Protein AF-A0A3D3DSV7-F1 (afdb_monomer_lite)

pLDDT: mean 92.43, std 11.94, range [48.28, 98.88]

Structure (mmCIF, N/CA/C/O backbone):
data_AF-A0A3D3DSV7-F1
#
_entry.id   AF-A0A3D3DSV7-F1
#
loop_
_atom_site.group_PDB
_atom_site.id
_atom_site.type_symbol
_atom_site.label_atom_id
_atom_site.label_alt_id
_atom_site.label_comp_id
_atom_site.label_asym_id
_atom_site.label_entity_id
_atom_site.label_seq_id
_atom_site.pdbx_PDB_ins_code
_atom_site.Cartn_x
_atom_site.Cartn_y
_atom_site.Cartn_z
_atom_site.occupancy
_atom_site.B_iso_or_equiv
_atom_site.auth_seq_id
_atom_site.auth_comp_id
_atom_site.auth_asym_id
_atom_site.auth_atom_id
_atom_site.pdbx_PDB_model_num
ATOM 1 N N . MET A 1 1 ? 9.901 -4.842 10.813 1.00 80.31 1 MET A N 1
ATOM 2 C CA . MET A 1 1 ? 9.740 -5.237 9.402 1.00 80.31 1 MET A CA 1
ATOM 3 C C . MET A 1 1 ? 8.254 -5.266 9.083 1.00 80.31 1 MET A C 1
ATOM 5 O O . MET A 1 1 ? 7.491 -5.670 9.958 1.00 80.31 1 MET A O 1
ATOM 9 N N . SER A 1 2 ? 7.849 -4.771 7.911 1.00 96.88 2 SER A N 1
ATOM 10 C CA . SER A 1 2 ? 6.455 -4.800 7.443 1.00 96.88 2 SER A CA 1
ATOM 11 C C . SER A 1 2 ? 5.916 -6.231 7.399 1.00 96.88 2 SER A C 1
ATOM 13 O O . SER A 1 2 ? 6.693 -7.173 7.271 1.00 96.88 2 SER A O 1
ATOM 15 N N . ALA A 1 3 ? 4.599 -6.402 7.517 1.00 98.25 3 ALA A N 1
ATOM 16 C CA . ALA A 1 3 ? 3.982 -7.725 7.399 1.00 98.25 3 ALA A CA 1
ATOM 17 C C . ALA A 1 3 ? 4.070 -8.256 5.963 1.00 98.25 3 ALA A C 1
ATOM 19 O O . ALA A 1 3 ? 4.270 -9.447 5.754 1.00 98.25 3 ALA A O 1
ATOM 20 N N . ILE A 1 4 ? 3.939 -7.355 4.988 1.00 98.44 4 ILE A N 1
ATOM 21 C CA . ILE A 1 4 ? 4.218 -7.616 3.579 1.00 98.44 4 ILE A CA 1
ATOM 22 C C . ILE A 1 4 ? 5.145 -6.508 3.090 1.00 98.44 4 ILE A C 1
ATOM 24 O O . ILE A 1 4 ? 4.829 -5.324 3.228 1.00 98.44 4 ILE A O 1
ATOM 28 N N . LEU A 1 5 ? 6.281 -6.901 2.526 1.00 97.75 5 LEU A N 1
ATOM 29 C CA . LEU A 1 5 ? 7.238 -6.017 1.880 1.00 97.75 5 LEU A CA 1
ATOM 30 C C . LEU A 1 5 ? 7.369 -6.458 0.420 1.00 97.75 5 LEU A C 1
ATOM 32 O O . LEU A 1 5 ? 7.731 -7.601 0.158 1.00 97.75 5 LEU A O 1
ATOM 36 N N . LEU A 1 6 ? 7.025 -5.566 -0.506 1.00 96.81 6 LEU A N 1
ATOM 37 C CA . LEU A 1 6 ? 7.372 -5.685 -1.919 1.00 96.81 6 LEU A CA 1
ATOM 38 C C . LEU A 1 6 ? 8.584 -4.787 -2.119 1.00 96.81 6 LEU A C 1
ATOM 40 O O . LEU A 1 6 ? 8.454 -3.563 -2.130 1.00 96.81 6 LEU A O 1
ATOM 44 N N . GLU A 1 7 ? 9.752 -5.401 -2.195 1.00 94.06 7 GLU A N 1
ATOM 45 C CA . GLU A 1 7 ? 11.023 -4.728 -2.411 1.00 94.06 7 GLU A CA 1
ATOM 46 C C . GLU A 1 7 ? 11.761 -5.435 -3.545 1.00 94.06 7 GLU A C 1
ATOM 48 O O . GLU A 1 7 ? 11.575 -6.627 -3.793 1.00 94.06 7 GLU A O 1
ATOM 53 N N . ASP A 1 8 ? 12.554 -4.655 -4.256 1.00 92.50 8 ASP A N 1
ATOM 54 C CA . ASP A 1 8 ? 13.551 -5.098 -5.210 1.00 92.50 8 ASP A CA 1
ATOM 55 C C . ASP A 1 8 ? 14.658 -4.048 -5.243 1.00 92.50 8 ASP A C 1
ATOM 57 O O . ASP A 1 8 ? 14.450 -2.880 -4.887 1.00 92.50 8 ASP A O 1
ATOM 61 N N . ASP A 1 9 ? 15.861 -4.459 -5.629 1.00 90.56 9 ASP A N 1
ATOM 62 C CA . ASP A 1 9 ? 16.954 -3.521 -5.814 1.00 90.56 9 ASP A CA 1
ATOM 63 C C . ASP A 1 9 ? 18.007 -4.048 -6.786 1.00 90.56 9 ASP A C 1
ATOM 65 O O . ASP A 1 9 ? 18.220 -5.247 -6.926 1.00 90.56 9 ASP A O 1
ATOM 69 N N . ALA A 1 10 ? 18.703 -3.119 -7.437 1.00 87.62 10 ALA A N 1
ATOM 70 C CA . ALA A 1 10 ? 19.840 -3.413 -8.306 1.00 87.62 10 ALA A CA 1
ATOM 71 C C . ALA A 1 10 ? 21.116 -2.693 -7.830 1.00 87.62 10 ALA A C 1
ATOM 73 O O . ALA A 1 10 ? 21.929 -2.261 -8.648 1.00 87.62 10 ALA A O 1
ATOM 74 N N . ARG A 1 11 ? 21.256 -2.471 -6.512 1.00 88.12 11 ARG A N 1
ATOM 75 C CA . ARG A 1 11 ? 22.344 -1.651 -5.938 1.00 88.12 11 ARG A CA 1
ATOM 76 C C . ARG A 1 11 ? 22.961 -2.227 -4.666 1.00 88.12 11 ARG A C 1
ATOM 78 O O . ARG A 1 11 ? 24.146 -2.012 -4.433 1.00 88.12 11 ARG A O 1
ATOM 85 N N . GLY A 1 12 ? 22.155 -2.851 -3.815 1.00 90.44 12 GLY A N 1
ATOM 86 C CA . GLY A 1 12 ? 22.557 -3.424 -2.535 1.00 90.44 12 GLY A CA 1
ATOM 87 C C . GLY A 1 12 ? 22.508 -4.945 -2.574 1.00 90.44 12 GLY A C 1
ATOM 88 O O . GLY A 1 12 ? 23.561 -5.579 -2.589 1.00 90.44 12 GLY A O 1
ATOM 89 N N . TRP A 1 13 ? 21.300 -5.512 -2.592 1.00 93.25 13 TRP A N 1
ATOM 90 C CA . TRP A 1 13 ? 21.070 -6.958 -2.584 1.00 93.25 13 TRP A CA 1
AT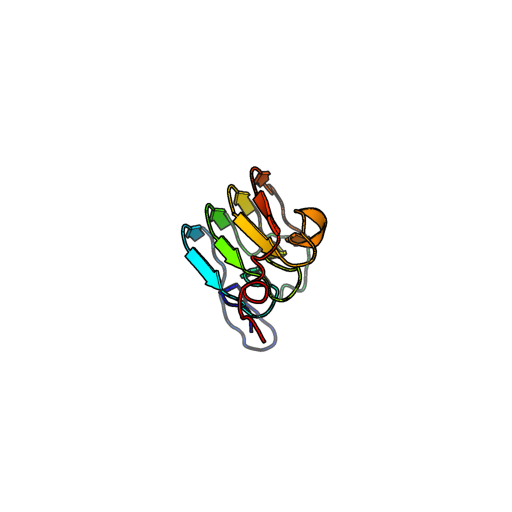OM 91 C C . TRP A 1 13 ? 21.026 -7.570 -3.983 1.00 93.25 13 TRP A C 1
ATOM 93 O O . TRP A 1 13 ? 21.258 -8.768 -4.113 1.00 93.25 13 TRP A O 1
ATOM 103 N N . PHE A 1 14 ? 20.805 -6.759 -5.026 1.00 91.38 14 PHE A N 1
ATOM 104 C CA . PHE A 1 14 ? 20.686 -7.228 -6.414 1.00 91.38 14 PHE A CA 1
ATOM 105 C C . PHE A 1 14 ? 19.565 -8.267 -6.593 1.00 91.38 14 PHE A C 1
ATOM 107 O O . PHE A 1 14 ? 19.711 -9.254 -7.317 1.00 91.38 14 PHE A O 1
ATOM 114 N N . GLU A 1 15 ? 18.433 -8.035 -5.933 1.00 92.38 15 GLU A N 1
ATOM 115 C CA . GLU A 1 15 ? 17.262 -8.902 -5.978 1.00 92.38 15 GLU A CA 1
ATOM 116 C C . GLU A 1 15 ? 16.229 -8.375 -6.973 1.00 92.38 15 GLU A C 1
ATOM 118 O O . GLU A 1 15 ? 15.725 -7.255 -6.865 1.00 92.38 15 GLU A O 1
ATOM 123 N N . SER A 1 16 ? 15.873 -9.213 -7.946 1.00 90.31 16 SER A N 1
ATOM 124 C CA . SER A 1 16 ? 14.741 -8.947 -8.831 1.00 90.31 16 SER A CA 1
ATOM 125 C C . SER A 1 16 ? 13.422 -9.278 -8.128 1.00 90.31 16 SER A C 1
ATOM 127 O O . SER A 1 16 ? 13.255 -10.404 -7.662 1.00 90.31 16 SER A O 1
ATOM 129 N N . GLY A 1 17 ? 12.453 -8.359 -8.139 1.00 90.38 17 GLY A N 1
ATOM 130 C CA . GLY A 1 17 ? 11.164 -8.553 -7.453 1.00 90.38 17 GLY A CA 1
ATOM 131 C C . GLY A 1 17 ? 9.967 -7.886 -8.134 1.00 90.38 17 GLY A C 1
ATOM 132 O O . GLY A 1 17 ? 8.938 -7.654 -7.503 1.00 90.38 17 GLY A O 1
ATOM 133 N N . CYS A 1 18 ? 10.067 -7.583 -9.431 1.00 93.00 18 CYS A N 1
ATOM 134 C CA . CYS A 1 18 ? 9.019 -6.892 -10.180 1.00 93.00 18 CYS A CA 1
ATOM 135 C C . CYS A 1 18 ? 7.691 -7.684 -10.207 1.00 93.00 18 CYS A C 1
ATOM 137 O O . CYS A 1 18 ? 7.527 -8.646 -10.959 1.00 93.00 18 CYS A O 1
ATOM 139 N N . VAL A 1 19 ? 6.712 -7.247 -9.410 1.00 97.31 19 VAL A N 1
ATOM 140 C CA . VAL A 1 19 ? 5.343 -7.789 -9.390 1.00 97.31 19 VAL A CA 1
ATOM 141 C C . VAL A 1 19 ? 4.453 -7.145 -10.460 1.00 97.31 19 VAL A C 1
ATOM 143 O O . VAL A 1 19 ? 4.392 -5.920 -10.564 1.00 97.31 19 VAL A O 1
ATOM 146 N N . ARG A 1 20 ? 3.722 -7.967 -11.229 1.00 97.19 20 ARG A N 1
ATOM 147 C CA . ARG A 1 20 ? 2.830 -7.514 -12.320 1.00 97.19 20 ARG A CA 1
ATOM 148 C C . ARG A 1 20 ? 1.336 -7.696 -12.073 1.00 97.19 20 ARG A C 1
ATOM 150 O O . ARG A 1 20 ? 0.540 -7.036 -12.730 1.00 97.19 20 ARG A O 1
ATOM 157 N N . ASP A 1 21 ? 0.963 -8.599 -11.174 1.00 98.38 21 ASP A N 1
ATOM 158 C CA . ASP A 1 21 ? -0.412 -8.778 -10.716 1.00 98.38 21 ASP A CA 1
ATOM 159 C C . ASP A 1 21 ? -0.373 -9.450 -9.347 1.00 98.38 21 ASP A C 1
ATOM 161 O O . ASP A 1 21 ? 0.183 -10.539 -9.189 1.00 98.38 21 ASP A O 1
ATOM 165 N N . MET A 1 22 ? -0.924 -8.784 -8.340 1.00 98.38 22 MET A N 1
ATOM 166 C CA . MET A 1 22 ? -1.000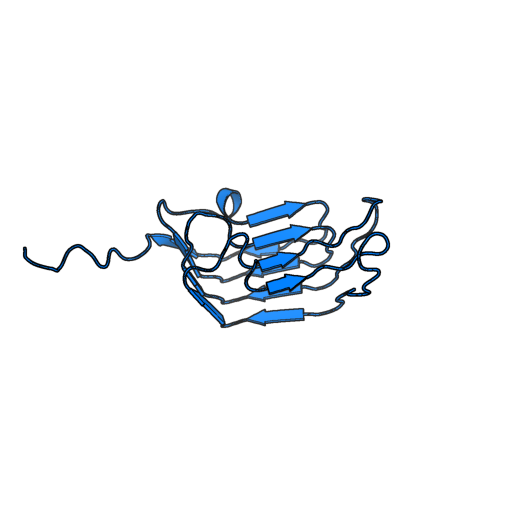 -9.336 -6.995 1.00 98.38 22 MET A CA 1
ATOM 167 C C . MET A 1 22 ? -2.280 -8.889 -6.320 1.00 98.38 22 MET A C 1
ATOM 169 O O . MET A 1 22 ? -2.690 -7.733 -6.393 1.00 98.38 22 MET A O 1
ATOM 173 N N . THR A 1 23 ? -2.890 -9.816 -5.587 1.00 98.88 23 THR A N 1
ATOM 174 C CA . THR A 1 23 ? -4.048 -9.529 -4.752 1.00 98.88 23 THR A CA 1
ATOM 175 C C . THR A 1 23 ? -3.786 -9.937 -3.308 1.00 98.88 23 THR A C 1
ATOM 177 O O . THR A 1 23 ? -3.604 -11.114 -3.012 1.00 98.88 23 THR A O 1
ATOM 180 N N . ILE A 1 24 ? -3.857 -8.964 -2.404 1.00 98.88 24 ILE A N 1
ATOM 181 C CA . ILE A 1 24 ? -3.837 -9.138 -0.952 1.00 98.88 24 ILE A CA 1
ATOM 182 C C . ILE A 1 24 ? -5.268 -8.915 -0.465 1.00 98.88 24 ILE A C 1
ATOM 184 O O . ILE A 1 24 ? -5.762 -7.783 -0.467 1.00 98.88 24 ILE A O 1
ATOM 188 N N . ARG A 1 25 ? -5.965 -9.993 -0.091 1.00 98.81 25 ARG A N 1
ATOM 189 C CA . ARG A 1 25 ? -7.385 -9.919 0.277 1.00 98.81 25 ARG A CA 1
ATOM 190 C C . ARG A 1 25 ? -7.781 -10.769 1.467 1.00 98.81 25 ARG A C 1
ATOM 192 O O . ARG A 1 25 ? -7.263 -11.869 1.626 1.00 98.81 25 ARG A O 1
ATOM 199 N N . ASN A 1 26 ? -8.768 -10.282 2.217 1.00 98.56 26 ASN A N 1
ATOM 200 C CA . ASN A 1 26 ? -9.412 -10.985 3.330 1.00 98.56 26 ASN A CA 1
ATOM 201 C C . ASN A 1 26 ? -8.432 -11.442 4.429 1.00 98.56 26 ASN A C 1
ATOM 203 O O . ASN A 1 26 ? -8.653 -12.467 5.072 1.00 98.56 26 ASN A O 1
ATOM 207 N N . ASN A 1 27 ? -7.352 -10.688 4.647 1.00 98.81 27 ASN A N 1
ATOM 208 C CA . ASN A 1 27 ? -6.379 -10.958 5.706 1.00 98.81 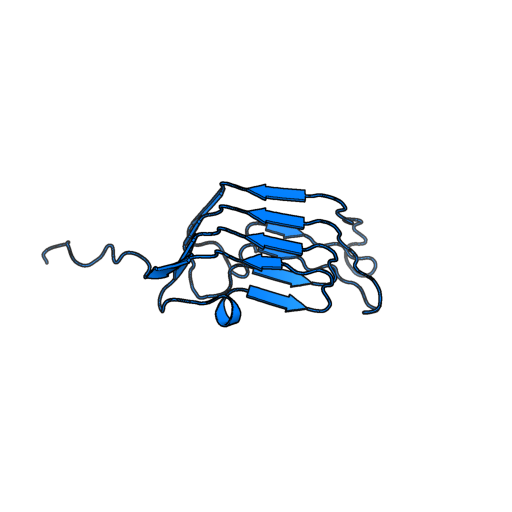27 ASN A CA 1
ATOM 209 C C . ASN A 1 27 ? -6.675 -10.143 6.969 1.00 98.81 27 ASN A C 1
ATOM 211 O O . ASN A 1 27 ? -7.316 -9.092 6.910 1.00 98.81 27 ASN A O 1
ATOM 215 N N . GLN A 1 28 ? -6.138 -10.602 8.102 1.00 98.31 28 GLN A N 1
ATOM 216 C CA . GLN A 1 28 ? -6.108 -9.852 9.359 1.00 98.31 28 GLN A CA 1
ATOM 217 C C . GLN A 1 28 ? -4.663 -9.511 9.733 1.00 98.31 28 GLN A C 1
ATOM 219 O O . GLN A 1 28 ? -3.847 -10.399 9.969 1.00 98.31 28 GLN A O 1
ATOM 224 N N . PHE A 1 29 ? -4.356 -8.221 9.823 1.00 98.38 29 PHE A N 1
ATOM 225 C CA . PHE A 1 29 ? -3.058 -7.709 10.247 1.00 98.38 29 PHE A CA 1
ATOM 226 C C . PHE A 1 29 ? -3.166 -7.159 11.667 1.00 98.38 29 PHE A C 1
ATOM 228 O O . PHE A 1 29 ? -3.626 -6.037 11.886 1.00 98.38 29 PHE A O 1
ATOM 235 N N . ASN A 1 30 ? -2.745 -7.959 12.644 1.00 97.00 30 ASN A N 1
ATOM 236 C CA . ASN A 1 30 ? -2.943 -7.653 14.056 1.00 97.00 30 ASN A CA 1
ATOM 237 C C . ASN A 1 30 ? -1.681 -7.063 14.675 1.00 97.00 30 ASN A C 1
ATOM 239 O O . ASN A 1 30 ? -0.733 -7.781 14.990 1.00 97.00 30 ASN A O 1
ATOM 243 N N . ARG A 1 31 ? -1.692 -5.742 14.884 1.00 95.69 31 ARG A N 1
ATOM 244 C CA . ARG A 1 31 ? -0.606 -4.985 15.516 1.00 95.69 31 ARG A CA 1
ATOM 245 C C . ARG A 1 31 ? 0.739 -5.323 14.870 1.00 95.69 31 ARG A C 1
ATOM 247 O O . ARG A 1 31 ? 1.687 -5.665 15.576 1.00 95.69 31 ARG A O 1
ATOM 254 N N . CYS A 1 32 ? 0.829 -5.257 13.546 1.00 97.25 32 CYS A N 1
ATOM 255 C CA . CYS A 1 32 ? 2.090 -5.413 12.816 1.00 97.25 32 CYS A CA 1
ATOM 256 C C . CYS A 1 32 ? 2.981 -4.165 12.980 1.00 97.25 32 CYS A C 1
ATOM 258 O O . CYS A 1 32 ? 2.538 -3.142 13.504 1.00 97.25 32 CYS A O 1
ATOM 260 N N . ALA A 1 33 ? 4.249 -4.246 12.564 1.00 96.94 33 ALA A N 1
ATOM 261 C CA . ALA A 1 33 ? 5.055 -3.037 12.395 1.00 96.94 33 ALA A CA 1
ATOM 262 C C . ALA A 1 33 ? 4.564 -2.243 11.174 1.00 96.94 33 ALA A C 1
ATOM 264 O O . ALA A 1 33 ? 3.946 -2.810 10.273 1.00 96.94 33 ALA A O 1
ATOM 265 N N . GLU A 1 34 ? 4.843 -0.942 11.159 1.00 95.75 34 GLU A N 1
ATOM 266 C CA . GLU A 1 34 ? 4.281 -0.003 10.187 1.00 95.75 34 GLU A CA 1
ATOM 267 C C . GLU A 1 34 ? 5.362 0.570 9.248 1.00 95.75 34 GLU A C 1
ATOM 269 O O . GLU A 1 34 ? 6.487 0.784 9.708 1.00 95.75 34 GLU A O 1
ATOM 274 N N . PRO A 1 35 ? 5.053 0.846 7.962 1.00 98.06 35 PRO A N 1
ATOM 275 C CA . PRO A 1 35 ? 3.803 0.510 7.269 1.00 98.06 35 PRO A CA 1
ATOM 276 C C . PRO A 1 35 ? 3.569 -1.007 7.222 1.00 98.06 35 PRO A C 1
ATOM 278 O O . PRO A 1 35 ? 4.514 -1.779 7.059 1.00 98.06 35 PRO A O 1
ATOM 281 N N . VAL A 1 36 ? 2.317 -1.435 7.404 1.00 98.75 36 VAL A N 1
ATOM 282 C CA . VAL A 1 36 ? 1.952 -2.862 7.478 1.00 98.75 36 VAL A CA 1
ATOM 283 C C . VAL A 1 36 ? 2.194 -3.559 6.142 1.00 98.75 36 VAL A C 1
ATOM 285 O O . VAL A 1 36 ? 2.835 -4.610 6.113 1.00 98.75 36 VAL A O 1
ATOM 288 N N . ILE A 1 37 ? 1.719 -2.957 5.050 1.00 98.81 37 ILE A N 1
ATOM 289 C CA . ILE A 1 37 ? 2.048 -3.349 3.678 1.00 98.81 37 ILE A CA 1
ATOM 290 C C . ILE A 1 37 ? 2.915 -2.242 3.086 1.00 98.81 37 ILE A C 1
ATOM 292 O O . ILE A 1 37 ? 2.503 -1.080 3.039 1.00 98.81 37 ILE A O 1
ATOM 296 N N . ASN A 1 38 ? 4.115 -2.597 2.645 1.00 98.62 38 ASN A N 1
ATOM 297 C CA . ASN A 1 38 ? 5.089 -1.655 2.120 1.00 98.62 38 ASN A CA 1
ATOM 298 C C . ASN A 1 38 ? 5.513 -2.065 0.715 1.00 98.62 38 ASN A C 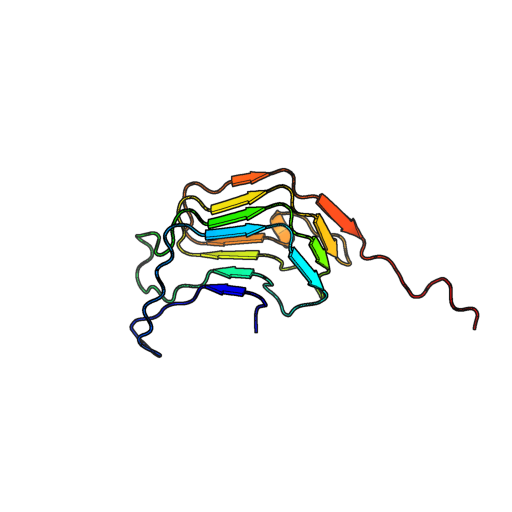1
ATOM 300 O O . ASN A 1 38 ? 6.188 -3.073 0.546 1.00 98.62 38 ASN A O 1
ATOM 304 N N . ILE A 1 39 ? 5.114 -1.283 -0.279 1.00 98.00 39 ILE A N 1
ATOM 305 C CA . ILE A 1 39 ? 5.595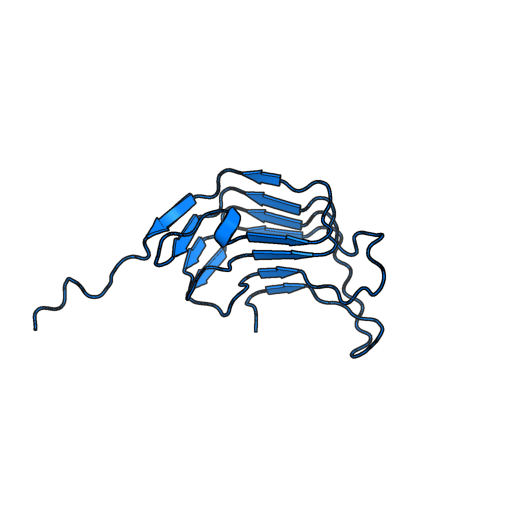 -1.400 -1.651 1.00 98.00 39 ILE A CA 1
ATOM 306 C C . ILE A 1 39 ? 6.704 -0.366 -1.801 1.00 98.00 39 ILE A C 1
ATOM 308 O O . ILE A 1 39 ? 6.439 0.838 -1.771 1.00 98.00 39 ILE A O 1
ATOM 312 N N . ASN A 1 40 ? 7.944 -0.836 -1.859 1.00 95.69 40 ASN A N 1
ATOM 313 C CA . ASN A 1 40 ? 9.144 -0.023 -1.728 1.00 95.69 40 ASN A CA 1
ATOM 314 C C . ASN A 1 40 ? 10.280 -0.534 -2.632 1.00 95.69 40 ASN A C 1
ATOM 316 O O . ASN A 1 40 ? 11.326 -0.930 -2.119 1.00 95.69 40 ASN A O 1
ATOM 320 N N . PRO A 1 41 ? 10.098 -0.511 -3.962 1.00 94.31 41 PRO A N 1
ATOM 321 C CA . PRO A 1 41 ? 11.197 -0.778 -4.879 1.00 94.31 41 PRO A CA 1
ATOM 322 C C . PRO A 1 41 ? 12.304 0.273 -4.709 1.00 94.31 41 PRO A C 1
ATOM 324 O O . PRO A 1 41 ? 12.028 1.458 -4.481 1.00 94.31 41 PRO A O 1
ATOM 327 N N . GLN A 1 42 ? 13.564 -0.138 -4.839 1.00 91.75 42 GLN A N 1
ATOM 328 C CA . GLN A 1 42 ? 14.741 0.729 -4.683 1.00 91.75 42 GLN A CA 1
ATOM 329 C C . GLN A 1 42 ? 15.175 1.335 -6.031 1.00 91.75 42 GLN A C 1
ATOM 331 O O . GLN A 1 42 ? 16.351 1.303 -6.406 1.00 91.75 42 GLN A O 1
ATOM 336 N N . ASN A 1 43 ? 14.225 1.889 -6.792 1.00 86.44 43 ASN A N 1
ATOM 337 C CA . ASN A 1 43 ? 14.499 2.492 -8.095 1.00 86.44 43 ASN A CA 1
ATOM 338 C C . ASN A 1 43 ? 15.136 3.888 -7.970 1.00 86.44 43 ASN A C 1
ATOM 340 O O . ASN A 1 43 ? 14.644 4.753 -7.250 1.00 86.44 43 ASN A O 1
ATOM 344 N N . GLY A 1 44 ? 16.224 4.125 -8.712 1.00 77.31 44 GLY A N 1
ATOM 345 C CA . GLY A 1 44 ? 16.944 5.408 -8.707 1.00 77.31 44 GLY A CA 1
ATOM 346 C C . GLY A 1 44 ? 16.339 6.491 -9.608 1.00 77.31 44 GLY A C 1
ATOM 347 O O . GLY A 1 44 ? 16.634 7.670 -9.429 1.00 77.31 44 GLY A O 1
ATOM 348 N N . VAL A 1 45 ? 15.489 6.110 -10.567 1.00 75.94 45 VAL A N 1
ATOM 349 C CA . VAL A 1 45 ? 14.830 7.028 -11.508 1.00 75.94 45 VAL A CA 1
ATOM 350 C C . VAL A 1 45 ? 13.320 6.922 -11.335 1.00 75.94 45 VAL A C 1
ATOM 352 O O . VAL A 1 45 ? 12.756 5.831 -11.342 1.00 75.94 45 VAL A O 1
ATOM 355 N N . ILE A 1 46 ? 12.667 8.074 -11.191 1.00 67.81 46 ILE A N 1
ATOM 356 C CA . ILE A 1 46 ? 11.242 8.205 -10.845 1.00 67.81 46 ILE A CA 1
ATOM 357 C C . ILE A 1 46 ? 10.304 7.942 -12.047 1.00 67.81 46 ILE A C 1
ATOM 359 O O . ILE A 1 46 ? 9.091 7.937 -11.892 1.00 67.81 46 ILE A O 1
ATOM 363 N N . ASN A 1 47 ? 10.824 7.699 -13.253 1.00 60.94 47 ASN A N 1
ATOM 364 C CA . ASN A 1 47 ? 10.022 7.817 -14.478 1.00 60.94 47 ASN A CA 1
ATOM 365 C C . ASN A 1 47 ? 9.205 6.579 -14.888 1.00 60.94 47 ASN A C 1
ATOM 367 O O . ASN A 1 47 ? 8.526 6.646 -15.908 1.00 60.94 47 ASN A O 1
ATOM 371 N N . THR A 1 48 ? 9.278 5.460 -14.162 1.00 73.62 48 THR A N 1
ATOM 372 C CA . THR A 1 48 ? 8.516 4.250 -14.503 1.00 73.62 48 THR A CA 1
ATOM 373 C C . THR A 1 48 ? 8.038 3.511 -13.260 1.00 73.62 48 THR A C 1
ATOM 375 O O . THR A 1 48 ? 8.770 3.346 -12.282 1.00 73.62 48 THR A O 1
ATOM 378 N N . ALA A 1 49 ? 6.787 3.048 -13.306 1.00 88.81 49 ALA A N 1
ATOM 379 C CA . ALA A 1 49 ? 6.263 2.122 -12.317 1.00 88.81 49 ALA A CA 1
ATOM 380 C C . ALA A 1 49 ? 7.033 0.793 -12.383 1.00 88.81 49 ALA A C 1
ATOM 382 O O . ALA A 1 49 ? 7.085 0.142 -13.428 1.00 88.81 49 ALA A O 1
ATOM 383 N N . VAL A 1 50 ? 7.605 0.386 -11.252 1.00 94.44 50 VAL A N 1
ATOM 384 C CA . VAL A 1 50 ? 8.305 -0.892 -11.085 1.00 94.44 50 VAL A CA 1
ATOM 385 C C . VAL A 1 50 ? 7.299 -2.023 -10.908 1.00 94.44 50 VAL A C 1
ATOM 387 O O . VAL A 1 50 ? 7.439 -3.075 -11.526 1.00 94.44 50 VAL A O 1
ATOM 390 N N . HIS A 1 51 ? 6.255 -1.802 -10.108 1.00 96.62 51 HIS A N 1
ATOM 391 C CA . HIS A 1 51 ? 5.187 -2.777 -9.898 1.00 96.62 51 HIS A CA 1
ATOM 392 C C . HIS A 1 51 ? 3.910 -2.390 -10.639 1.00 96.62 51 HIS A C 1
ATOM 394 O O . HIS A 1 51 ? 3.673 -1.220 -10.951 1.00 96.62 51 HIS A O 1
ATOM 400 N N . GLN A 1 52 ? 3.068 -3.382 -10.917 1.00 97.62 52 GLN A N 1
ATOM 401 C CA . GLN A 1 52 ? 1.825 -3.190 -11.659 1.00 97.62 52 GLN A CA 1
ATOM 402 C C . GLN A 1 52 ? 0.677 -3.968 -11.015 1.00 97.62 52 GLN A C 1
ATOM 404 O O . GLN A 1 52 ? 0.885 -5.055 -10.475 1.00 97.62 52 GLN A O 1
ATOM 409 N N . ASN A 1 53 ? -0.531 -3.403 -11.099 1.00 98.44 53 ASN A N 1
ATOM 410 C CA . ASN A 1 53 ? -1.803 -4.067 -10.808 1.00 98.44 53 ASN A CA 1
ATOM 411 C C . ASN A 1 53 ? -1.826 -4.769 -9.431 1.00 98.44 53 ASN A C 1
ATOM 413 O O . ASN A 1 53 ? -2.082 -5.968 -9.302 1.00 98.44 53 ASN A O 1
ATOM 417 N N . ILE A 1 54 ? -1.549 -3.993 -8.380 1.00 98.81 54 ILE A N 1
ATOM 418 C CA . ILE A 1 54 ? -1.575 -4.471 -6.995 1.00 98.81 54 ILE A CA 1
ATOM 419 C C . ILE A 1 54 ? -2.923 -4.122 -6.362 1.00 98.81 54 ILE A C 1
ATOM 421 O O . ILE A 1 54 ? -3.319 -2.957 -6.308 1.00 98.81 54 ILE A O 1
ATOM 425 N N . LYS A 1 55 ? -3.634 -5.128 -5.849 1.00 98.88 55 LYS A N 1
ATOM 426 C CA . LYS A 1 55 ? -4.963 -4.987 -5.238 1.00 98.88 55 LYS A CA 1
ATOM 427 C C . LYS A 1 55 ? -4.909 -5.353 -3.762 1.00 98.88 55 LYS A C 1
ATOM 429 O O . LYS A 1 55 ? -4.671 -6.505 -3.416 1.00 98.88 55 LYS A O 1
ATOM 434 N N . ILE A 1 56 ? -5.194 -4.394 -2.891 1.00 98.88 56 ILE A N 1
ATOM 435 C CA . ILE A 1 56 ? -5.290 -4.565 -1.440 1.00 98.88 56 ILE A CA 1
ATOM 436 C C . ILE A 1 56 ? -6.755 -4.360 -1.052 1.00 98.88 56 ILE A C 1
ATOM 438 O O . ILE A 1 56 ? -7.224 -3.222 -0.946 1.00 98.88 56 ILE A O 1
ATOM 442 N N . GLN A 1 57 ? -7.495 -5.460 -0.897 1.00 98.88 57 GLN A N 1
ATOM 443 C CA . GLN A 1 57 ? -8.957 -5.418 -0.812 1.00 98.88 57 GLN A CA 1
ATOM 444 C C . GLN A 1 57 ? -9.553 -6.204 0.359 1.00 98.88 57 GLN A C 1
ATOM 446 O O . GLN A 1 57 ? -9.196 -7.356 0.590 1.00 98.88 57 GLN A O 1
ATOM 451 N N . GLY A 1 58 ? -10.500 -5.598 1.078 1.00 98.81 58 GLY A N 1
ATOM 452 C CA . GLY A 1 58 ? -11.272 -6.299 2.112 1.00 98.81 58 GLY A CA 1
ATOM 453 C C . GLY A 1 58 ? -10.442 -6.831 3.286 1.00 98.81 58 GLY A C 1
ATOM 454 O O . GLY A 1 58 ? -10.826 -7.817 3.908 1.00 98.81 58 GLY A O 1
ATOM 455 N N . ASN A 1 59 ? -9.276 -6.242 3.569 1.00 98.88 59 ASN A N 1
ATOM 456 C CA . ASN A 1 59 ? -8.438 -6.655 4.695 1.00 98.88 59 ASN A CA 1
ATOM 457 C C . ASN A 1 59 ? -8.826 -5.910 5.977 1.00 98.88 59 ASN A C 1
ATOM 459 O O . ASN A 1 59 ? -9.379 -4.807 5.937 1.00 98.88 59 ASN A O 1
ATOM 463 N N . HIS A 1 60 ? -8.478 -6.497 7.120 1.00 98.56 60 HIS A N 1
ATOM 464 C CA . HIS A 1 60 ? -8.651 -5.906 8.441 1.00 98.56 60 HIS A CA 1
ATOM 465 C C . HIS A 1 60 ? -7.293 -5.561 9.053 1.00 98.56 60 HIS A C 1
ATOM 467 O O . HIS A 1 60 ? -6.443 -6.433 9.221 1.00 98.56 60 HIS A O 1
ATOM 473 N N . PHE A 1 61 ? -7.096 -4.295 9.409 1.00 98.56 61 PHE A N 1
ATOM 474 C CA . PHE A 1 61 ? -5.872 -3.796 10.026 1.00 98.56 61 PHE A CA 1
ATOM 475 C C . PHE A 1 61 ? -6.162 -3.350 11.454 1.00 98.56 61 PHE A C 1
ATOM 477 O O . PHE A 1 61 ? -6.987 -2.467 11.656 1.00 98.56 61 PHE A O 1
ATOM 484 N N . VAL A 1 62 ? -5.459 -3.904 12.439 1.00 97.81 62 VAL A N 1
ATOM 485 C CA . VAL A 1 62 ? -5.404 -3.353 13.799 1.00 97.81 62 VAL A CA 1
ATOM 486 C C . VAL A 1 62 ? -4.035 -2.712 13.974 1.00 97.81 62 VAL A C 1
ATOM 488 O O . VAL A 1 62 ? -3.037 -3.411 14.152 1.00 97.81 62 VAL A O 1
ATOM 491 N N . LEU A 1 63 ? -3.973 -1.388 13.867 1.00 96.75 63 LEU A N 1
ATOM 492 C CA . LEU A 1 63 ? -2.719 -0.640 13.822 1.00 96.75 63 LEU A CA 1
ATOM 493 C C . LEU A 1 63 ? -2.109 -0.432 15.214 1.00 96.75 63 LEU A C 1
ATOM 495 O O . LEU A 1 63 ? -2.807 -0.423 16.231 1.00 96.75 63 LEU A O 1
ATOM 499 N N . ARG A 1 64 ? -0.779 -0.278 15.259 1.00 93.88 64 ARG A N 1
ATOM 500 C CA . ARG A 1 64 ? -0.056 0.158 16.472 1.00 93.88 64 ARG A CA 1
ATOM 501 C C . ARG A 1 64 ? -0.004 1.683 16.559 1.00 93.88 64 ARG A C 1
ATOM 503 O O . ARG A 1 64 ? 0.011 2.226 17.657 1.00 93.88 64 ARG A O 1
ATOM 510 N N . GLY A 1 65 ? 0.060 2.328 15.403 1.00 92.25 65 GLY A N 1
ATOM 511 C CA . GLY A 1 65 ? 0.021 3.757 15.172 1.00 92.25 65 GLY A CA 1
ATOM 512 C C . GLY A 1 65 ? -1.016 4.058 14.096 1.00 92.25 65 GLY A C 1
ATOM 513 O O . GLY A 1 65 ? -2.214 3.889 14.322 1.00 92.25 65 GLY A O 1
ATOM 514 N N . LYS A 1 6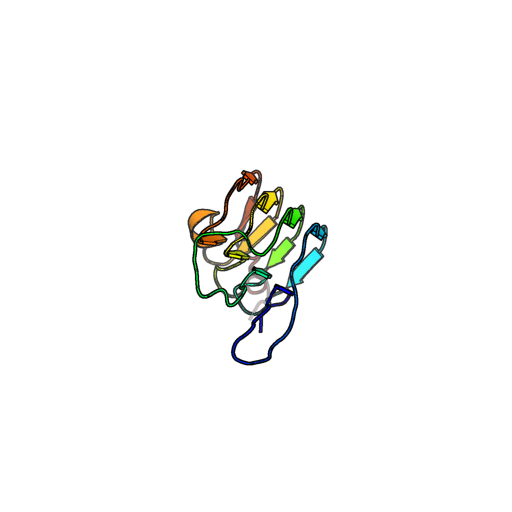6 ? -0.565 4.538 12.935 1.00 93.69 66 LYS A N 1
ATOM 515 C CA . LYS A 1 66 ? -1.467 5.031 11.882 1.00 93.69 66 LYS A CA 1
ATOM 516 C C . LYS A 1 66 ? -1.148 4.523 10.489 1.00 93.69 66 LYS A C 1
ATOM 518 O O . LYS A 1 66 ? -2.052 4.529 9.663 1.00 93.69 66 LYS A O 1
ATOM 523 N N . SER A 1 67 ? 0.069 4.072 10.199 1.00 97.00 67 SER A N 1
ATOM 524 C CA . SER A 1 67 ? 0.470 3.762 8.827 1.00 97.00 67 SER A CA 1
ATOM 525 C C . SER A 1 67 ? 0.131 2.316 8.457 1.00 97.00 67 SER A C 1
ATOM 527 O O . SER A 1 67 ? 0.769 1.366 8.907 1.00 97.00 67 SER A O 1
ATOM 529 N N . SER A 1 68 ? -0.888 2.150 7.610 1.00 98.19 68 SER A N 1
ATOM 530 C CA . SER A 1 68 ? -1.311 0.844 7.097 1.00 98.19 68 SER A CA 1
ATOM 531 C C . SER A 1 68 ? -0.553 0.479 5.825 1.00 98.19 68 SER A C 1
ATOM 533 O O . SER A 1 68 ? 0.093 -0.565 5.775 1.00 98.19 68 SER A O 1
ATOM 535 N N . ILE A 1 69 ? -0.607 1.332 4.803 1.00 98.75 69 ILE A N 1
ATOM 536 C CA . ILE A 1 69 ? -0.107 1.014 3.464 1.00 98.75 69 ILE A CA 1
ATOM 537 C C . ILE A 1 69 ? 0.800 2.140 2.977 1.00 98.75 69 ILE A C 1
ATOM 539 O O . ILE A 1 69 ? 0.420 3.311 2.990 1.00 98.75 69 ILE A O 1
ATOM 543 N N . LYS A 1 70 ? 1.990 1.782 2.496 1.00 98.62 70 LYS A N 1
ATOM 544 C CA . LYS A 1 70 ? 2.822 2.658 1.669 1.00 98.62 70 LYS A CA 1
ATOM 545 C C . LYS A 1 70 ? 2.927 2.043 0.275 1.00 98.62 70 LYS A C 1
ATOM 547 O O . LYS A 1 70 ? 3.385 0.915 0.141 1.00 98.62 70 LYS A O 1
ATOM 552 N N . GLY A 1 71 ? 2.496 2.786 -0.739 1.00 97.44 71 GLY A N 1
ATOM 553 C CA . GLY A 1 71 ? 2.668 2.466 -2.152 1.00 97.44 71 GLY A CA 1
ATOM 554 C C . GLY A 1 71 ? 3.741 3.351 -2.778 1.00 97.44 71 GLY A C 1
ATOM 555 O O . GLY A 1 71 ? 3.691 4.571 -2.601 1.00 97.44 71 GLY A O 1
ATOM 556 N N . GLN A 1 72 ? 4.686 2.759 -3.507 1.00 96.12 72 GLN A N 1
ATOM 557 C CA . GLN A 1 72 ? 5.701 3.493 -4.260 1.00 96.12 72 GLN A CA 1
ATOM 558 C C . GLN A 1 72 ? 5.907 2.895 -5.656 1.00 96.12 72 GLN A C 1
ATOM 560 O O . GLN A 1 72 ? 5.877 1.674 -5.803 1.00 96.12 72 GLN A O 1
ATOM 565 N N . SER A 1 73 ? 6.123 3.754 -6.661 1.00 96.06 73 SER A N 1
ATOM 566 C CA . SER A 1 73 ? 6.502 3.374 -8.036 1.00 96.06 73 SER A CA 1
ATOM 567 C C . SER A 1 73 ? 5.635 2.233 -8.590 1.00 96.06 73 SER A C 1
ATOM 569 O O . SER A 1 73 ? 6.147 1.211 -9.043 1.00 96.06 73 SER A O 1
ATOM 571 N N . THR A 1 74 ? 4.311 2.364 -8.486 1.00 96.44 74 THR A N 1
ATOM 572 C CA . THR A 1 74 ? 3.350 1.318 -8.872 1.00 96.44 74 THR A CA 1
ATOM 573 C C . THR A 1 74 ? 2.252 1.904 -9.751 1.00 96.44 74 THR A C 1
ATOM 575 O O . THR A 1 74 ? 1.669 2.922 -9.388 1.00 96.44 74 THR A O 1
ATOM 578 N N . THR A 1 75 ? 1.926 1.254 -10.867 1.00 97.56 75 THR A N 1
ATOM 579 C CA . THR A 1 75 ? 0.752 1.604 -11.684 1.00 97.56 75 THR A CA 1
ATOM 580 C C . THR A 1 75 ? -0.397 0.630 -11.421 1.00 97.56 75 THR A C 1
ATOM 582 O O . THR A 1 75 ? -0.172 -0.563 -11.198 1.00 97.56 75 THR A O 1
ATOM 585 N N . GLY A 1 76 ? -1.635 1.122 -11.386 1.00 98.25 76 GLY A N 1
ATOM 586 C CA . GLY A 1 76 ? -2.822 0.299 -11.137 1.00 98.25 76 GLY A CA 1
ATOM 587 C C . GLY A 1 76 ? -2.932 -0.197 -9.691 1.00 98.25 76 GLY A C 1
ATOM 588 O O . GLY A 1 76 ? -3.304 -1.348 -9.454 1.00 98.25 76 GLY A O 1
ATOM 589 N N . LEU A 1 77 ? -2.579 0.641 -8.710 1.00 98.62 77 LEU A N 1
ATOM 590 C CA . LEU A 1 77 ? -2.706 0.313 -7.285 1.00 98.62 77 LEU A CA 1
ATOM 591 C C . LEU A 1 77 ? -4.140 0.557 -6.791 1.00 98.62 77 LEU A C 1
ATOM 593 O O . LEU A 1 77 ? -4.629 1.684 -6.795 1.00 98.62 77 LEU A O 1
ATOM 597 N N . SER A 1 78 ? -4.797 -0.486 -6.287 1.00 98.88 78 SER A N 1
ATOM 598 C CA . SER A 1 78 ? -6.149 -0.407 -5.722 1.00 98.88 78 SER A CA 1
ATOM 599 C C . SER A 1 78 ? -6.148 -0.749 -4.233 1.00 98.88 78 SER A C 1
ATOM 601 O O . SER A 1 78 ? -5.757 -1.850 -3.851 1.00 98.88 78 SER A O 1
ATOM 603 N N . ILE A 1 79 ? -6.619 0.170 -3.390 1.00 98.88 79 ILE A N 1
ATOM 604 C CA . ILE A 1 79 ? -6.766 0.002 -1.938 1.00 98.88 79 ILE A CA 1
ATOM 605 C C . ILE A 1 79 ? -8.238 0.212 -1.590 1.00 98.88 79 ILE A C 1
ATOM 607 O O . ILE A 1 79 ? -8.703 1.349 -1.466 1.00 98.88 79 ILE A O 1
ATOM 611 N N . THR A 1 80 ? -8.993 -0.884 -1.486 1.00 98.88 80 THR A N 1
ATOM 612 C CA . THR A 1 80 ? -10.459 -0.803 -1.455 1.00 98.88 80 THR A CA 1
ATOM 613 C C . THR A 1 80 ? -11.127 -1.664 -0.393 1.00 98.88 80 THR A C 1
ATOM 615 O O . THR A 1 80 ? -10.725 -2.795 -0.134 1.00 98.88 80 THR A O 1
ATOM 618 N N . GLY A 1 81 ? -12.186 -1.137 0.222 1.00 98.75 81 GLY A N 1
ATOM 619 C CA . GLY A 1 81 ? -13.037 -1.909 1.134 1.00 98.75 81 GLY A CA 1
ATOM 620 C C . GLY A 1 81 ? -12.334 -2.433 2.392 1.00 98.75 81 GLY A C 1
ATOM 621 O O . GLY A 1 81 ? -12.822 -3.380 3.002 1.00 98.75 81 GLY A O 1
ATOM 622 N N . ASN A 1 82 ? -11.174 -1.886 2.767 1.00 98.88 82 ASN A N 1
ATOM 623 C CA . ASN A 1 82 ? -10.438 -2.344 3.945 1.00 98.88 82 ASN A CA 1
ATOM 624 C C . ASN A 1 82 ? -11.038 -1.741 5.221 1.00 98.88 82 ASN A C 1
ATOM 626 O O . ASN A 1 82 ? -11.519 -0.610 5.205 1.00 98.88 82 ASN A O 1
ATOM 630 N N . THR A 1 83 ? -10.961 -2.458 6.343 1.00 98.81 83 THR A N 1
ATOM 631 C CA . THR A 1 83 ? -11.318 -1.913 7.663 1.00 98.81 83 THR A CA 1
ATOM 632 C C . THR A 1 83 ? -10.060 -1.695 8.488 1.00 98.81 83 THR A C 1
ATOM 634 O O . THR A 1 83 ? -9.281 -2.623 8.698 1.00 98.81 83 THR A O 1
ATOM 637 N N . ILE A 1 84 ? -9.855 -0.468 8.954 1.00 98.62 84 ILE A N 1
ATOM 638 C CA . ILE A 1 84 ? -8.678 -0.041 9.697 1.00 98.62 84 ILE A CA 1
ATOM 639 C C . ILE A 1 84 ? -9.117 0.400 11.093 1.00 98.62 84 ILE A C 1
ATOM 641 O O . ILE A 1 84 ? -9.886 1.346 11.245 1.00 98.62 84 ILE A O 1
ATOM 645 N N . TYR A 1 85 ? -8.589 -0.271 12.108 1.00 98.00 85 TYR A N 1
ATOM 646 C CA . TYR A 1 85 ? -8.712 0.088 13.512 1.00 98.00 85 TYR A CA 1
ATOM 647 C C . TYR A 1 85 ? -7.435 0.793 13.962 1.00 98.00 85 TYR A C 1
ATOM 649 O O . TYR A 1 85 ? -6.339 0.240 13.821 1.00 98.00 85 TYR A O 1
ATOM 657 N N . SER A 1 86 ? -7.563 1.999 14.506 1.00 96.69 86 SER A N 1
ATOM 658 C CA . SER A 1 86 ? -6.436 2.743 15.071 1.00 96.69 86 SER A CA 1
ATOM 659 C C . SER A 1 86 ? -6.866 3.611 16.252 1.00 96.69 86 SER A C 1
ATOM 661 O O . SER A 1 86 ? -8.053 3.878 16.451 1.00 96.69 86 SER A O 1
ATOM 663 N N . ASP A 1 87 ? -5.886 4.052 17.038 1.00 93.62 87 ASP A N 1
ATOM 664 C CA . ASP A 1 87 ? -6.083 5.018 18.116 1.00 93.62 87 ASP A CA 1
ATOM 665 C C . ASP A 1 87 ? -4.969 6.084 18.077 1.00 93.62 87 ASP A C 1
ATOM 667 O O . ASP A 1 87 ? -3.800 5.740 18.270 1.00 93.62 87 ASP A O 1
ATOM 671 N N . PRO A 1 88 ? -5.279 7.359 17.782 1.00 93.12 88 PRO A N 1
ATOM 672 C CA . PRO A 1 88 ? -6.600 7.865 17.399 1.00 93.12 88 PRO A CA 1
ATOM 673 C C . PRO A 1 88 ? -7.040 7.345 16.018 1.00 93.12 88 PRO A C 1
ATOM 675 O O . PRO A 1 88 ? -6.219 6.857 15.230 1.00 93.12 88 PRO A O 1
ATOM 678 N N . ILE A 1 89 ? -8.337 7.465 15.716 1.00 96.69 89 ILE A N 1
ATOM 679 C CA . ILE A 1 89 ? -8.922 7.046 14.430 1.00 96.69 89 ILE A CA 1
ATOM 680 C C . ILE A 1 89 ? -8.161 7.702 13.266 1.00 96.69 89 ILE A C 1
ATOM 682 O O . ILE A 1 89 ? -7.943 8.916 13.248 1.00 96.69 89 ILE A O 1
ATOM 686 N N . ALA A 1 90 ? -7.720 6.884 12.315 1.00 96.94 90 ALA A N 1
ATOM 687 C CA . ALA A 1 90 ? -7.014 7.318 11.120 1.00 96.94 90 ALA A CA 1
ATOM 688 C C . ALA A 1 90 ? -7.994 7.657 9.982 1.00 96.94 90 ALA A C 1
ATOM 690 O O . ALA A 1 90 ? -9.212 7.657 10.133 1.00 96.94 90 ALA A O 1
ATOM 691 N N . SER A 1 91 ? -7.438 7.970 8.825 1.00 98.00 91 SER A N 1
ATOM 692 C CA . SER A 1 91 ? -8.131 8.266 7.574 1.00 98.00 91 SER A CA 1
ATOM 693 C C . SER A 1 91 ? -7.242 7.826 6.418 1.00 98.00 91 SER A C 1
ATOM 695 O O . SER A 1 91 ? -6.063 7.536 6.641 1.00 98.00 91 SER A O 1
ATOM 697 N N . ASP A 1 92 ? -7.748 7.839 5.183 1.00 98.06 92 ASP A N 1
ATOM 698 C CA . ASP A 1 92 ? -6.903 7.564 4.013 1.00 98.06 92 ASP A CA 1
ATOM 699 C C . ASP A 1 92 ? -5.656 8.472 4.026 1.00 98.06 92 ASP A C 1
ATOM 701 O O . ASP A 1 92 ? -4.534 7.977 3.972 1.00 98.06 92 ASP A O 1
ATOM 705 N N . ALA A 1 93 ? -5.836 9.780 4.253 1.00 97.25 93 ALA A N 1
ATOM 706 C CA . ALA A 1 93 ? -4.755 10.773 4.274 1.00 97.25 93 ALA A CA 1
ATOM 707 C C . ALA A 1 93 ? -3.697 10.560 5.373 1.00 97.25 93 ALA A C 1
ATOM 709 O O . ALA A 1 93 ? -2.557 10.991 5.223 1.00 97.25 93 ALA A O 1
ATOM 710 N N . THR A 1 94 ? -4.063 9.934 6.496 1.00 97.50 94 THR A N 1
ATOM 711 C CA . THR A 1 94 ? -3.126 9.693 7.610 1.00 97.50 94 THR A CA 1
ATOM 712 C C . THR A 1 94 ? -2.573 8.273 7.633 1.00 97.50 94 THR A C 1
ATOM 714 O O . THR A 1 94 ? -1.546 8.038 8.269 1.00 97.50 94 THR A O 1
ATOM 717 N N . SER A 1 95 ? -3.240 7.332 6.959 1.00 97.94 95 SER A N 1
ATOM 718 C CA . SER A 1 95 ? -2.910 5.911 7.020 1.00 97.94 95 SER A CA 1
ATOM 719 C C . SER A 1 95 ? -2.251 5.365 5.765 1.00 97.94 95 SER A C 1
ATOM 721 O O . SER A 1 95 ? -1.467 4.417 5.856 1.00 97.94 95 SER A O 1
ATOM 723 N N . ILE A 1 96 ? -2.547 5.962 4.613 1.00 98.69 96 ILE A N 1
ATOM 724 C CA . ILE A 1 96 ? -2.073 5.515 3.311 1.00 98.69 96 ILE A CA 1
ATOM 725 C C . ILE A 1 96 ? -1.119 6.566 2.754 1.00 98.69 96 ILE A C 1
ATOM 727 O O . ILE A 1 96 ? -1.452 7.745 2.661 1.00 98.69 96 ILE A O 1
ATOM 731 N N . LYS A 1 97 ? 0.074 6.131 2.350 1.00 98.56 97 LYS A N 1
ATOM 732 C CA . LYS A 1 97 ? 1.049 6.980 1.661 1.00 98.56 97 LYS A CA 1
ATOM 733 C C . LYS A 1 97 ? 1.256 6.478 0.240 1.00 98.56 97 LYS A C 1
ATOM 735 O O . LYS A 1 97 ? 1.584 5.313 0.053 1.00 98.56 97 LYS A O 1
ATOM 740 N N . ILE A 1 98 ? 1.110 7.363 -0.740 1.00 97.75 98 ILE A N 1
ATOM 741 C CA . ILE A 1 98 ? 1.305 7.075 -2.164 1.00 97.75 98 ILE A CA 1
ATOM 742 C C . ILE A 1 98 ? 2.452 7.942 -2.685 1.00 97.75 98 ILE A C 1
ATOM 744 O O . ILE A 1 98 ? 2.482 9.142 -2.415 1.00 97.75 98 ILE A O 1
ATOM 748 N N . ILE A 1 99 ? 3.409 7.342 -3.390 1.00 95.81 99 ILE A N 1
ATOM 749 C CA . ILE A 1 99 ? 4.600 8.024 -3.910 1.00 95.81 99 ILE A CA 1
ATOM 750 C C . ILE A 1 99 ? 4.844 7.558 -5.343 1.00 95.81 99 ILE A C 1
ATOM 752 O O . ILE A 1 99 ? 5.129 6.386 -5.559 1.00 95.81 99 ILE A O 1
ATOM 756 N N . ASN A 1 100 ? 4.794 8.470 -6.315 1.00 94.69 100 ASN A N 1
ATOM 757 C CA . ASN A 1 100 ? 5.088 8.157 -7.721 1.00 94.69 100 ASN A CA 1
ATOM 758 C C . ASN A 1 100 ? 4.285 6.948 -8.240 1.00 94.69 100 ASN A C 1
ATOM 760 O O . ASN A 1 100 ? 4.823 6.075 -8.917 1.00 94.69 100 ASN A O 1
ATOM 764 N N . CYS A 1 101 ? 3.016 6.853 -7.845 1.00 95.19 101 CYS A N 1
ATOM 765 C CA . CYS A 1 101 ? 2.112 5.832 -8.352 1.00 95.19 101 CYS A CA 1
ATOM 766 C C . CYS A 1 101 ? 1.151 6.447 -9.364 1.00 95.19 101 CYS A C 1
ATOM 768 O O . CYS A 1 101 ? 0.750 7.603 -9.226 1.00 95.19 101 CYS A O 1
ATOM 770 N N . GLU A 1 102 ? 0.736 5.632 -10.322 1.00 95.69 102 GLU A N 1
ATOM 771 C CA . GLU A 1 102 ? -0.208 5.987 -11.380 1.00 95.69 102 GLU A CA 1
ATOM 772 C C . GLU A 1 102 ? -1.451 5.096 -11.276 1.00 95.69 102 GLU A C 1
ATOM 774 O O . GLU A 1 102 ? -1.401 4.009 -10.692 1.00 95.69 102 GLU A O 1
ATOM 779 N N . ASP A 1 103 ? -2.585 5.569 -11.797 1.00 97.38 103 ASP A N 1
ATOM 780 C CA . ASP A 1 103 ? -3.862 4.839 -11.795 1.00 97.38 103 ASP A CA 1
ATOM 781 C C . ASP A 1 103 ? -4.256 4.288 -10.411 1.00 97.38 103 ASP A C 1
ATOM 783 O O . ASP A 1 103 ? -4.617 3.120 -10.238 1.00 97.38 103 ASP A O 1
ATOM 787 N N . VAL A 1 104 ? -4.156 5.147 -9.391 1.00 98.31 104 VAL A N 1
ATOM 788 C CA . VAL A 1 104 ? -4.415 4.778 -7.995 1.00 98.31 104 VAL A CA 1
ATOM 789 C C . VAL A 1 104 ? -5.896 4.916 -7.655 1.00 98.31 104 VAL A C 1
ATOM 791 O O . VAL A 1 104 ? -6.488 5.985 -7.800 1.00 98.31 104 VAL A O 1
ATOM 794 N N . LYS A 1 105 ? -6.486 3.849 -7.107 1.00 98.81 105 LYS A N 1
ATOM 795 C CA . LYS A 1 105 ? -7.862 3.839 -6.600 1.00 98.81 105 LYS A CA 1
ATOM 796 C C . LYS A 1 105 ? -7.884 3.595 -5.096 1.00 98.81 105 LYS A C 1
ATOM 798 O O . LYS A 1 105 ? -7.552 2.506 -4.639 1.00 98.81 105 LYS A O 1
ATOM 803 N N . ILE A 1 106 ? -8.353 4.581 -4.336 1.00 98.75 106 ILE A N 1
ATOM 804 C CA . ILE A 1 106 ? -8.604 4.465 -2.894 1.00 98.75 106 ILE A CA 1
ATOM 805 C C . ILE A 1 106 ? -10.097 4.694 -2.670 1.00 98.75 106 ILE A C 1
ATOM 807 O O . ILE A 1 106 ? -10.614 5.757 -3.010 1.00 98.75 106 ILE A O 1
ATOM 811 N N . ASN A 1 107 ? -10.824 3.681 -2.196 1.00 98.31 107 ASN A N 1
ATOM 812 C CA . ASN A 1 107 ? -12.282 3.775 -2.073 1.00 98.31 107 ASN A CA 1
ATOM 813 C C . ASN A 1 107 ? -12.849 2.809 -1.024 1.00 98.31 107 ASN A C 1
ATOM 815 O O . ASN A 1 107 ? -12.448 1.648 -0.953 1.00 98.31 107 ASN A O 1
ATOM 819 N N . GLY A 1 108 ? -13.837 3.266 -0.253 1.00 98.38 108 GLY A N 1
ATOM 820 C CA . GLY A 1 108 ? -14.637 2.393 0.608 1.00 98.38 108 GLY A CA 1
ATOM 821 C C . GLY A 1 108 ? -13.878 1.833 1.811 1.00 98.38 108 GLY A C 1
ATOM 822 O O . GLY A 1 108 ? -14.349 0.880 2.429 1.00 98.38 108 GLY A O 1
ATOM 823 N N . ASN A 1 109 ? -12.713 2.397 2.146 1.00 98.69 109 ASN A N 1
ATOM 824 C CA . ASN A 1 109 ? -12.000 2.045 3.367 1.00 98.69 109 ASN A CA 1
ATOM 825 C C . ASN A 1 109 ? -12.746 2.618 4.578 1.00 98.69 109 ASN A C 1
ATOM 827 O O . ASN A 1 109 ? -13.234 3.749 4.558 1.00 98.69 109 ASN A O 1
ATOM 831 N N . ARG A 1 110 ? -12.849 1.823 5.640 1.00 98.62 110 ARG A N 1
ATOM 832 C CA . ARG A 1 110 ? -13.554 2.175 6.873 1.00 98.62 110 ARG A CA 1
ATOM 833 C C . ARG A 1 110 ? -12.545 2.344 7.993 1.00 98.62 110 ARG A C 1
ATOM 835 O O . ARG A 1 110 ? -11.756 1.439 8.241 1.00 98.62 110 ARG A O 1
ATOM 842 N N . TYR A 1 111 ? -12.617 3.465 8.698 1.00 98.38 111 TYR A N 1
ATOM 843 C CA . TYR A 1 111 ? -11.730 3.780 9.813 1.00 98.38 111 TYR A CA 1
ATOM 844 C C . TYR A 1 111 ? -12.516 3.778 11.116 1.00 98.38 111 TYR A C 1
ATOM 846 O O . TYR A 1 111 ? -13.543 4.444 11.230 1.00 98.38 111 TYR A O 1
ATOM 854 N N . LEU A 1 112 ? -12.053 2.991 12.080 1.00 97.56 112 LEU A N 1
ATOM 855 C CA . LEU A 1 112 ? -12.731 2.748 13.346 1.00 97.56 112 LEU A CA 1
ATOM 856 C C . LEU A 1 112 ? -11.750 2.921 14.507 1.00 97.56 112 LEU A C 1
ATOM 858 O O . LEU A 1 112 ? -10.544 2.724 14.368 1.00 97.56 112 LEU A O 1
ATOM 862 N N . GLN A 1 113 ? -12.283 3.266 15.676 1.00 95.38 113 GLN A N 1
ATOM 863 C CA . GLN A 1 113 ? -11.512 3.277 16.915 1.00 95.38 113 GLN A CA 1
ATOM 864 C C . GLN A 1 113 ? -11.091 1.848 17.273 1.00 95.38 113 GLN A C 1
ATOM 866 O O . GLN A 1 113 ? -11.920 0.935 17.242 1.00 95.38 113 GLN A O 1
ATOM 871 N N . THR A 1 114 ? -9.830 1.648 17.662 1.00 90.69 114 THR A N 1
ATOM 872 C CA . THR A 1 114 ? -9.401 0.363 18.234 1.00 90.69 114 THR A CA 1
ATOM 873 C C . THR A 1 114 ? -10.218 0.053 19.496 1.00 90.69 114 THR A C 1
ATOM 875 O O . THR A 1 114 ? -10.265 0.894 20.399 1.00 90.69 114 THR A O 1
ATOM 878 N N . PRO A 1 115 ? -10.852 -1.133 19.608 1.00 77.56 115 PRO A N 1
ATOM 879 C CA . PRO A 1 115 ? -11.622 -1.489 20.794 1.00 77.56 115 PRO A CA 1
ATOM 880 C C . PRO A 1 115 ? -10.757 -1.443 22.062 1.00 77.56 115 PRO A C 1
ATOM 882 O O . PRO A 1 115 ? -9.700 -2.072 22.141 1.00 77.56 115 PRO A O 1
ATOM 885 N N . ASN A 1 116 ? -11.212 -0.698 23.071 1.00 67.81 116 ASN A N 1
ATOM 886 C CA . ASN A 1 116 ? -10.550 -0.617 24.369 1.00 67.81 116 ASN A CA 1
ATOM 887 C C . ASN A 1 116 ? -10.808 -1.898 25.170 1.00 67.81 116 ASN A C 1
ATOM 889 O O . ASN A 1 116 ? -11.844 -2.024 25.808 1.00 67.81 116 ASN A O 1
ATOM 893 N N . VAL A 1 117 ? -9.839 -2.814 25.216 1.00 59.41 117 VAL A N 1
ATOM 894 C CA . VAL A 1 117 ? -9.932 -4.056 26.020 1.00 59.41 117 VAL A CA 1
ATOM 895 C C . VAL A 1 117 ? -9.812 -3.787 27.540 1.00 59.41 117 VAL A C 1
ATOM 897 O O . VAL A 1 117 ? -9.918 -4.696 28.350 1.00 59.41 117 VAL A O 1
ATOM 900 N N . ARG A 1 118 ? -9.579 -2.535 27.973 1.00 54.06 118 ARG A N 1
ATOM 901 C CA . ARG A 1 118 ? -9.243 -2.190 29.373 1.00 54.06 118 ARG A CA 1
ATOM 902 C C . ARG A 1 118 ? -10.362 -1.566 30.219 1.00 54.06 118 ARG A C 1
ATOM 904 O O . ARG A 1 118 ? -10.069 -1.157 31.337 1.00 54.06 118 ARG A O 1
ATOM 911 N N . LYS A 1 119 ? -11.607 -1.451 29.741 1.00 49.59 119 LYS A N 1
ATOM 912 C CA . LYS A 1 119 ? -12.682 -0.833 30.552 1.00 49.59 119 LYS A CA 1
ATOM 913 C C . LYS A 1 119 ? -13.461 -1.802 31.453 1.00 49.59 119 LYS A C 1
ATOM 915 O O . LYS A 1 119 ? -14.137 -1.320 32.353 1.00 49.59 119 LYS A O 1
ATOM 920 N N . ASP A 1 120 ? -13.268 -3.113 31.301 1.00 49.12 120 ASP A N 1
ATOM 921 C CA . ASP A 1 120 ? -14.112 -4.122 31.967 1.00 49.12 120 ASP A CA 1
ATOM 922 C C . ASP A 1 120 ? -13.360 -5.002 32.980 1.00 49.12 120 ASP A C 1
ATOM 924 O O . ASP A 1 120 ? -13.884 -6.019 33.427 1.00 49.12 120 ASP A O 1
ATOM 928 N N . ILE A 1 121 ? -12.133 -4.630 33.364 1.00 48.28 121 ILE A N 1
ATOM 929 C CA . ILE A 1 121 ? -11.444 -5.274 34.489 1.00 48.28 121 ILE A CA 1
ATOM 930 C C . ILE A 1 121 ? -11.733 -4.422 35.731 1.00 48.28 121 ILE A C 1
ATOM 932 O O . ILE A 1 121 ? -11.118 -3.357 35.871 1.00 48.28 121 ILE A O 1
ATOM 936 N N . PRO A 1 122 ? -12.678 -4.815 36.609 1.00 48.66 122 PRO A N 1
ATOM 937 C CA . PRO A 1 122 ? -12.798 -4.176 37.912 1.00 48.66 122 PRO A CA 1
ATOM 938 C C . PRO A 1 122 ? -11.450 -4.303 38.633 1.00 48.66 122 PRO A C 1
ATOM 940 O O . PRO A 1 122 ? -10.816 -5.358 38.578 1.00 48.66 122 PRO A O 1
ATOM 943 N N . ARG A 1 123 ? -10.986 -3.195 39.223 1.00 56.81 123 ARG A N 1
ATOM 944 C CA . ARG A 1 123 ? -9.797 -3.205 40.085 1.00 56.81 123 ARG A CA 1
ATOM 945 C C . ARG A 1 123 ? -10.026 -4.090 41.298 1.00 56.81 123 ARG A C 1
ATOM 947 O O . ARG A 1 123 ? -11.168 -4.068 41.807 1.00 56.81 123 ARG A O 1
#

Foldseek 3Di:
DALAEQEADCPPPNGDRQAEAEEAEDEEAAAGDPLNHEDDYPDPDLPAQSYEHYHYEHYEYEYPAAADYEAESYENAEHEQYEYEHVVWYDCVRHYHYYSYYNYHDYNYHIHHHDDPPPPDDD

Secondary structure (DSSP, 8-state):
-EEEEE---SSSS------SSEEEES-EEES-EEEEEEE----S-TTS-SEE-EEEES-EEE-SSS--EEEESEES-EEES-EEEESS---HHHHEEEES-BS-EEE--EEEEPP-TTSS---

Sequence (123 aa):
MSAILLEDDARGWFESGCVRDMTIRNNQFNRCAEPVININPQNGVINTAVHQNIKIQGNHFVLRGKSSIKGQSTTGLSITGNTIYSDPIASDATSIKIINCEDVKINGNRYLQTPNVRKDIPR

Radius of gyration: 15.75 Å; chains: 1; bounding box: 37×22×55 Å